Protein AF-A0AAT9HJD8-F1 (afdb_monomer_lite)

Sequence (101 aa):
MNGALPAAYGLVAAVAYHHYDTVYRIRGNAGASPRWLVRAIGGHEGRTLAVAVLAAVLTASQFTVALTVLAVAVALLVLVESIRFWASSGAPAVHDEGEPA

InterPro domains:
  IPR045985 Domain of unknown function DUF5941 [PF19365] (1-101)

Structure (mmCIF, N/CA/C/O backbone):
data_AF-A0AAT9HJD8-F1
#
_entry.id   AF-A0AAT9HJD8-F1
#
loop_
_atom_site.group_PDB
_atom_site.id
_atom_site.type_symbol
_atom_site.label_atom_id
_atom_site.label_alt_id
_atom_site.label_comp_id
_atom_site.label_asym_id
_atom_site.label_entity_id
_atom_site.label_seq_id
_atom_site.pdbx_PDB_ins_code
_atom_site.Cartn_x
_atom_site.Cartn_y
_atom_site.Cartn_z
_atom_site.occupancy
_atom_site.B_iso_or_equiv
_atom_site.auth_seq_id
_atom_site.auth_comp_id
_atom_site.auth_asym_id
_atom_site.auth_atom_id
_atom_site.pdbx_PDB_model_num
ATOM 1 N N . MET A 1 1 ? 2.766 1.976 25.676 1.00 49.12 1 MET A N 1
ATOM 2 C CA . MET A 1 1 ? 3.454 2.540 24.490 1.00 49.12 1 MET A CA 1
ATOM 3 C C . MET A 1 1 ? 2.516 2.462 23.291 1.00 49.12 1 MET A C 1
ATOM 5 O O . MET A 1 1 ? 1.806 1.471 23.174 1.00 49.12 1 MET A O 1
ATOM 9 N N . ASN A 1 2 ? 2.475 3.494 22.441 1.00 68.12 2 ASN A N 1
ATOM 10 C CA . ASN A 1 2 ? 1.574 3.574 21.282 1.00 68.12 2 ASN A CA 1
ATOM 11 C C . ASN A 1 2 ? 2.005 2.593 20.179 1.00 68.12 2 ASN A C 1
ATOM 13 O O . ASN A 1 2 ? 2.863 2.924 19.363 1.00 68.12 2 ASN A O 1
ATOM 17 N N . GLY A 1 3 ? 1.399 1.402 20.139 1.00 78.06 3 GLY A N 1
ATOM 18 C CA . GLY A 1 3 ? 1.702 0.365 19.138 1.00 78.06 3 GLY A CA 1
ATOM 19 C C . GLY A 1 3 ? 1.512 0.809 17.680 1.00 78.06 3 GLY A C 1
ATOM 20 O O . GLY A 1 3 ? 2.135 0.248 16.786 1.00 78.06 3 GLY A O 1
ATOM 21 N N . ALA A 1 4 ? 0.722 1.857 17.435 1.00 89.31 4 ALA A N 1
ATOM 22 C CA . ALA A 1 4 ? 0.505 2.411 16.102 1.00 89.31 4 ALA A CA 1
ATOM 23 C C . ALA A 1 4 ? 1.707 3.197 15.543 1.00 89.31 4 ALA A C 1
ATOM 25 O O . ALA A 1 4 ? 1.822 3.330 14.328 1.00 89.31 4 ALA A O 1
ATOM 26 N N . LEU A 1 5 ? 2.611 3.717 16.388 1.00 94.56 5 LEU A N 1
ATOM 27 C CA . LEU A 1 5 ? 3.709 4.577 15.927 1.00 94.56 5 LEU A CA 1
ATOM 28 C C . LEU A 1 5 ? 4.706 3.831 15.015 1.00 94.56 5 LEU A C 1
ATOM 30 O O . LEU A 1 5 ? 4.988 4.342 13.930 1.00 94.56 5 LEU A O 1
ATOM 34 N N . PRO A 1 6 ? 5.190 2.619 15.362 1.00 95.69 6 PRO A N 1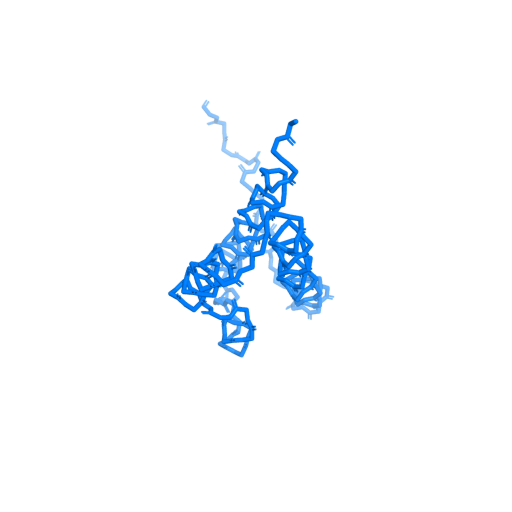
ATOM 35 C CA . PRO A 1 6 ? 5.993 1.817 14.438 1.00 95.69 6 PRO A CA 1
ATOM 36 C C . PRO A 1 6 ? 5.273 1.515 13.119 1.00 95.69 6 PRO A C 1
ATOM 38 O O . PRO A 1 6 ? 5.882 1.615 12.058 1.00 95.69 6 PRO A O 1
ATOM 41 N N . ALA A 1 7 ? 3.974 1.199 13.164 1.00 95.12 7 ALA A N 1
ATOM 42 C CA . ALA A 1 7 ? 3.187 0.924 11.961 1.00 95.12 7 ALA A CA 1
ATOM 43 C C . ALA A 1 7 ? 3.052 2.167 11.061 1.00 95.12 7 ALA A C 1
ATOM 45 O O . ALA A 1 7 ? 3.168 2.063 9.840 1.00 95.12 7 ALA A O 1
ATOM 46 N N . ALA A 1 8 ? 2.884 3.353 11.657 1.00 96.31 8 ALA A N 1
ATOM 47 C CA . ALA A 1 8 ? 2.859 4.624 10.938 1.00 96.31 8 ALA A CA 1
ATOM 48 C C . ALA A 1 8 ? 4.194 4.900 10.234 1.00 96.31 8 ALA A C 1
ATOM 50 O O . ALA A 1 8 ? 4.209 5.189 9.037 1.00 96.31 8 ALA A O 1
ATOM 51 N N . TYR A 1 9 ? 5.319 4.748 10.941 1.00 97.56 9 TYR A N 1
ATOM 52 C CA . TYR A 1 9 ? 6.643 4.888 10.330 1.00 97.56 9 TYR A CA 1
ATOM 53 C C . TYR A 1 9 ? 6.912 3.819 9.268 1.00 97.56 9 TYR A C 1
ATOM 55 O O . TYR A 1 9 ? 7.536 4.126 8.257 1.00 97.56 9 TYR A O 1
ATOM 63 N N . GLY A 1 10 ? 6.391 2.602 9.438 1.00 97.75 10 GLY A N 1
ATOM 64 C CA . GLY A 1 10 ? 6.439 1.559 8.414 1.00 97.75 10 GLY A CA 1
ATOM 65 C C . GLY A 1 10 ? 5.737 1.980 7.120 1.00 97.75 10 GLY A C 1
ATOM 66 O O . GLY A 1 10 ? 6.297 1.824 6.035 1.00 97.75 10 GLY A O 1
ATOM 67 N N . LEU A 1 11 ? 4.549 2.585 7.220 1.00 98.00 11 LEU A N 1
ATOM 68 C CA . LEU A 1 11 ? 3.843 3.125 6.056 1.00 98.00 11 LEU A CA 1
ATOM 69 C C . LEU A 1 11 ? 4.630 4.271 5.400 1.00 98.00 11 LEU A C 1
ATOM 71 O O . LEU A 1 11 ? 4.757 4.299 4.176 1.00 98.00 11 LEU A O 1
ATOM 75 N N . VAL A 1 12 ? 5.186 5.191 6.197 1.00 98.12 12 VAL A N 1
ATOM 76 C CA . VAL A 1 12 ? 6.029 6.290 5.692 1.00 98.12 12 VAL A CA 1
ATOM 77 C C . VAL A 1 12 ? 7.252 5.745 4.958 1.00 98.12 12 VAL A C 1
ATOM 79 O O . VAL A 1 12 ? 7.531 6.192 3.849 1.00 98.12 12 VAL A O 1
ATOM 82 N N . ALA A 1 13 ? 7.938 4.749 5.521 1.00 98.44 13 ALA A N 1
ATOM 83 C CA . ALA A 1 13 ? 9.095 4.116 4.896 1.00 98.44 13 ALA A CA 1
ATOM 84 C C . ALA A 1 13 ? 8.735 3.466 3.550 1.00 98.44 13 ALA A C 1
ATOM 86 O O . ALA A 1 13 ? 9.445 3.667 2.568 1.00 98.44 13 ALA A O 1
ATOM 87 N N . ALA A 1 14 ? 7.603 2.757 3.467 1.00 98.44 14 ALA A N 1
ATOM 88 C CA . ALA A 1 14 ? 7.136 2.156 2.216 1.00 98.44 14 ALA A CA 1
ATOM 89 C C . ALA A 1 14 ? 6.821 3.211 1.137 1.00 98.44 14 ALA A C 1
ATOM 91 O O . ALA A 1 14 ? 7.170 3.042 -0.033 1.00 98.44 14 ALA A O 1
ATOM 92 N N . VAL A 1 15 ? 6.195 4.327 1.526 1.00 98.06 15 VAL A N 1
ATOM 93 C CA . VAL A 1 15 ? 5.906 5.446 0.613 1.00 98.06 15 VAL A CA 1
ATOM 94 C C . VAL A 1 15 ? 7.191 6.150 0.173 1.00 98.06 15 VAL A C 1
ATOM 96 O O . VAL A 1 15 ? 7.336 6.454 -1.011 1.00 98.06 15 VAL A O 1
ATOM 99 N N . ALA A 1 16 ? 8.125 6.380 1.097 1.00 98.19 16 ALA A N 1
ATOM 100 C CA . ALA A 1 16 ? 9.420 6.984 0.804 1.00 98.19 16 ALA A CA 1
ATOM 101 C C . ALA A 1 16 ? 10.233 6.110 -0.157 1.00 98.19 16 ALA A C 1
ATOM 103 O O . ALA A 1 16 ? 10.751 6.624 -1.145 1.00 98.19 16 ALA A O 1
ATOM 104 N N . TYR A 1 17 ? 10.263 4.792 0.067 1.00 98.12 17 TYR A N 1
ATOM 105 C CA . TYR A 1 17 ? 10.891 3.842 -0.848 1.00 98.12 17 TYR A CA 1
ATOM 106 C C . TYR A 1 17 ? 10.298 3.941 -2.256 1.00 98.12 17 TYR A C 1
ATOM 108 O O . TYR A 1 17 ? 11.037 4.103 -3.218 1.00 98.12 17 TYR A O 1
ATOM 116 N N . HIS A 1 18 ? 8.968 3.921 -2.392 1.00 97.62 18 HIS A N 1
ATOM 117 C CA . HIS A 1 18 ? 8.314 4.034 -3.699 1.00 97.62 18 HIS A CA 1
ATOM 118 C C . HIS A 1 18 ? 8.601 5.369 -4.408 1.00 97.62 18 HIS A C 1
ATOM 120 O O . HIS A 1 18 ? 8.766 5.417 -5.632 1.00 97.62 18 HIS A O 1
ATOM 126 N N . HIS A 1 19 ? 8.665 6.461 -3.642 1.00 96.19 19 HIS A N 1
ATOM 127 C CA . HIS A 1 19 ? 9.055 7.764 -4.169 1.00 96.19 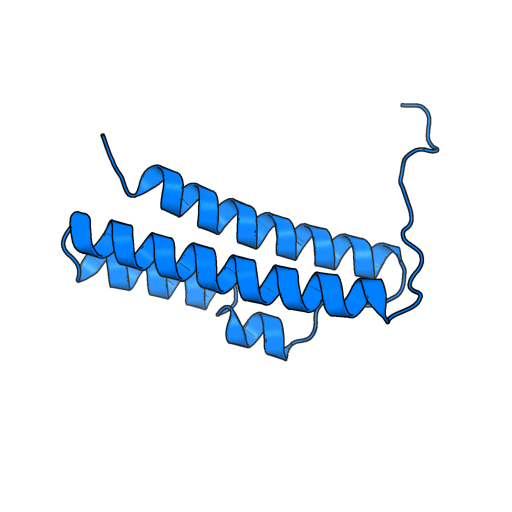19 HIS A CA 1
ATOM 128 C C . HIS A 1 19 ? 10.494 7.730 -4.695 1.00 96.19 19 HIS A C 1
ATOM 130 O O . HIS A 1 19 ? 10.743 8.145 -5.826 1.00 96.19 19 HIS A O 1
ATOM 136 N N . TYR A 1 20 ? 11.413 7.170 -3.910 1.00 95.06 20 TYR A N 1
ATOM 137 C CA . TYR A 1 20 ? 12.823 7.058 -4.268 1.00 95.06 20 TYR A CA 1
ATOM 138 C C . TYR A 1 20 ? 13.034 6.152 -5.485 1.00 95.06 20 TYR A C 1
ATOM 140 O O . TYR A 1 20 ? 13.712 6.538 -6.431 1.00 95.06 20 TYR A O 1
ATOM 148 N N . ASP A 1 21 ? 12.364 5.000 -5.523 1.00 95.31 21 ASP A N 1
ATOM 149 C CA . ASP A 1 21 ? 12.363 4.089 -6.668 1.00 95.31 21 ASP A CA 1
ATOM 150 C C . ASP A 1 21 ? 11.917 4.810 -7.949 1.00 95.31 21 ASP A C 1
ATOM 152 O O . ASP A 1 21 ? 12.595 4.751 -8.973 1.00 95.31 21 ASP A O 1
ATOM 156 N N . THR A 1 22 ? 10.839 5.597 -7.876 1.00 94.81 22 THR A N 1
ATOM 157 C CA . THR A 1 22 ? 10.362 6.392 -9.018 1.00 94.81 22 THR A CA 1
ATOM 158 C C . THR A 1 22 ? 11.399 7.422 -9.476 1.00 94.81 22 THR A C 1
ATOM 160 O O . THR A 1 22 ? 11.623 7.565 -10.679 1.00 94.81 22 THR A O 1
ATOM 163 N N . VAL A 1 23 ? 12.054 8.122 -8.5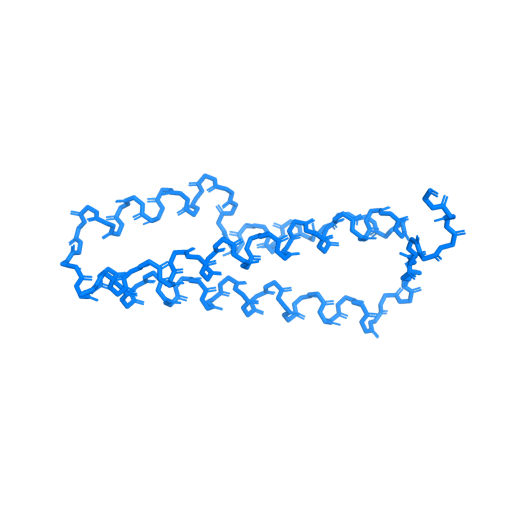42 1.00 93.44 23 VAL A N 1
ATOM 164 C CA . VAL A 1 23 ? 13.132 9.073 -8.859 1.00 93.44 23 VAL A CA 1
ATOM 165 C C . VAL A 1 23 ? 14.282 8.367 -9.581 1.00 93.44 23 VAL A C 1
ATOM 167 O O . VAL A 1 23 ? 14.759 8.875 -10.596 1.00 93.44 23 VAL A O 1
ATOM 170 N N . TYR A 1 24 ? 14.693 7.184 -9.121 1.00 91.25 24 TYR A N 1
ATOM 171 C CA . TYR A 1 24 ? 15.796 6.436 -9.732 1.00 91.25 24 TYR A CA 1
ATOM 172 C C . TYR A 1 24 ? 15.472 5.925 -11.132 1.00 91.25 24 TYR A C 1
ATOM 174 O O . TYR A 1 24 ? 16.316 6.007 -12.023 1.00 91.25 24 TYR A O 1
ATOM 182 N N . ARG A 1 25 ? 14.239 5.474 -11.374 1.00 92.94 25 ARG A N 1
ATOM 183 C CA . ARG A 1 25 ? 13.820 5.084 -12.729 1.00 92.94 25 ARG A CA 1
ATOM 184 C C . ARG A 1 25 ? 13.834 6.262 -13.699 1.00 92.94 25 ARG A C 1
ATOM 186 O O . ARG A 1 25 ? 14.271 6.107 -14.838 1.00 92.94 25 ARG A O 1
ATOM 193 N N . ILE A 1 26 ? 13.409 7.447 -13.251 1.00 92.00 26 ILE A N 1
ATOM 194 C CA . ILE A 1 26 ? 13.445 8.670 -14.067 1.00 92.00 26 ILE A CA 1
ATOM 195 C C . ILE A 1 26 ? 14.892 9.085 -14.352 1.00 92.00 26 ILE A C 1
ATOM 197 O O . ILE A 1 26 ? 15.213 9.377 -15.501 1.00 92.00 26 ILE A O 1
ATOM 201 N N . ARG A 1 27 ? 15.775 9.056 -13.342 1.00 88.25 27 ARG A N 1
ATOM 202 C CA . ARG A 1 27 ? 17.215 9.321 -13.520 1.00 88.25 27 ARG A CA 1
ATOM 203 C C . ARG A 1 27 ? 17.857 8.356 -14.522 1.00 88.25 27 ARG A C 1
ATOM 205 O O . ARG A 1 27 ? 18.644 8.787 -15.354 1.00 88.25 27 ARG A O 1
ATOM 212 N N . GLY A 1 28 ? 17.472 7.080 -14.492 1.00 86.62 28 GLY A N 1
ATOM 213 C CA . GLY A 1 28 ? 17.899 6.061 -15.457 1.00 86.62 28 GLY A CA 1
ATOM 214 C C . GLY A 1 28 ? 17.200 6.125 -16.824 1.00 86.62 28 GLY A C 1
ATOM 215 O O . GLY A 1 28 ? 17.299 5.173 -17.593 1.00 86.62 28 GLY A O 1
ATOM 216 N N . ASN A 1 29 ? 16.461 7.201 -17.124 1.00 88.00 29 ASN A N 1
ATOM 217 C CA . ASN A 1 29 ? 15.690 7.394 -18.358 1.00 88.00 29 ASN A CA 1
ATOM 218 C C . ASN A 1 29 ? 14.684 6.262 -18.671 1.00 88.00 29 ASN A C 1
ATO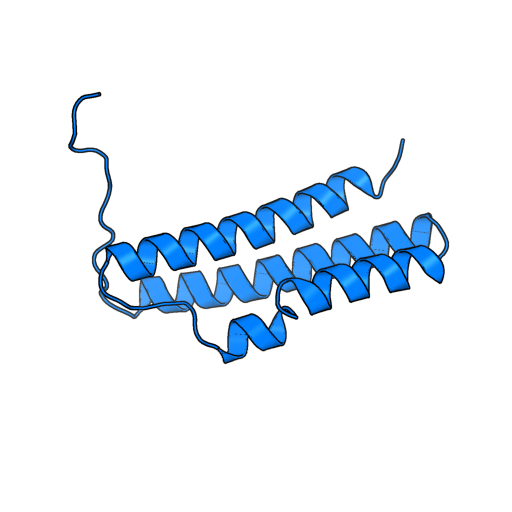M 220 O O . ASN A 1 29 ? 14.324 6.032 -19.825 1.00 88.00 29 ASN A O 1
ATOM 224 N N . ALA A 1 30 ? 14.205 5.555 -17.644 1.00 89.19 30 ALA A N 1
ATOM 225 C CA . ALA A 1 30 ? 13.275 4.435 -17.779 1.00 89.19 30 ALA A CA 1
ATOM 226 C C . ALA A 1 30 ? 11.809 4.812 -17.485 1.00 89.19 30 ALA A C 1
ATOM 228 O O . ALA A 1 30 ? 10.909 3.976 -17.578 1.00 89.19 30 ALA A O 1
ATOM 229 N N . GLY A 1 31 ? 11.560 6.084 -17.162 1.00 89.44 31 GLY A N 1
ATOM 230 C CA . GLY A 1 31 ? 10.232 6.628 -16.890 1.00 89.44 31 GLY A CA 1
ATOM 231 C C . GLY A 1 31 ? 9.768 6.445 -15.443 1.00 89.44 31 GLY A C 1
ATOM 232 O O . GLY A 1 31 ? 10.504 5.985 -14.576 1.00 89.44 31 GLY A O 1
ATOM 233 N N . ALA A 1 32 ? 8.535 6.869 -15.167 1.00 89.44 32 ALA A N 1
ATOM 234 C CA . ALA A 1 32 ? 7.941 6.791 -13.834 1.00 89.44 32 ALA A CA 1
ATOM 235 C C . ALA A 1 32 ? 7.322 5.412 -13.544 1.00 89.44 32 ALA A C 1
ATOM 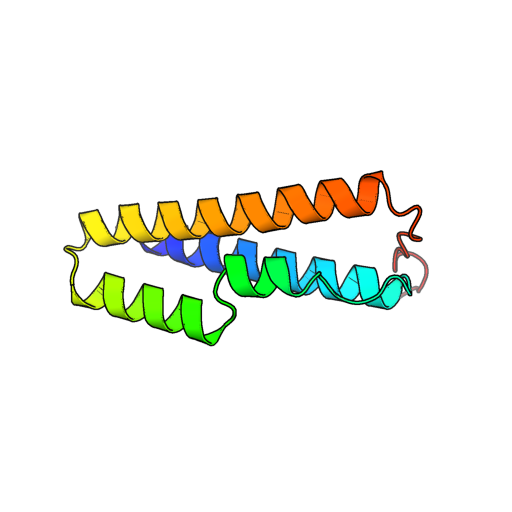237 O O . ALA A 1 32 ? 7.041 4.630 -14.454 1.00 89.44 32 ALA A O 1
ATOM 238 N N . SER A 1 33 ? 7.028 5.159 -12.266 1.00 89.31 33 SER A N 1
ATOM 239 C CA . SER A 1 33 ? 6.289 3.974 -11.824 1.00 89.31 33 SER A CA 1
ATOM 240 C C . SER A 1 33 ? 4.945 3.809 -12.552 1.00 89.31 33 SER A C 1
ATOM 242 O O . SER A 1 33 ? 4.258 4.800 -12.840 1.00 89.31 33 SER A O 1
ATOM 244 N N . PRO A 1 34 ? 4.513 2.566 -12.828 1.00 92.94 34 PRO A N 1
ATOM 245 C CA . PRO A 1 34 ? 3.312 2.324 -13.608 1.00 92.94 34 PRO A CA 1
ATOM 246 C C . PRO A 1 34 ? 2.049 2.798 -12.875 1.00 92.94 34 PRO A C 1
ATOM 248 O O . PRO A 1 34 ? 1.852 2.570 -11.682 1.00 92.94 34 PRO A O 1
ATOM 251 N N . ARG A 1 35 ? 1.128 3.421 -13.620 1.00 94.50 35 ARG A N 1
ATOM 252 C CA . ARG A 1 35 ? -0.104 4.019 -13.064 1.00 94.50 35 ARG A CA 1
ATOM 253 C C . ARG A 1 35 ? -0.990 3.026 -12.306 1.00 94.50 35 ARG A C 1
ATOM 255 O O . ARG A 1 35 ? -1.712 3.437 -11.401 1.00 94.50 35 ARG A O 1
ATOM 262 N N . TRP A 1 36 ? -0.972 1.742 -12.678 1.00 96.19 36 TRP A N 1
ATOM 263 C CA . TRP A 1 36 ? -1.742 0.713 -11.972 1.00 96.19 36 TRP A CA 1
ATOM 264 C C . TRP A 1 36 ? -1.240 0.525 -10.537 1.00 96.19 36 TRP A C 1
ATOM 266 O O . TRP A 1 36 ? -2.065 0.372 -9.642 1.00 96.19 36 TRP A O 1
ATOM 276 N N . LEU A 1 37 ? 0.077 0.619 -10.308 1.00 97.25 37 LEU A N 1
ATOM 277 C CA . LEU A 1 37 ? 0.669 0.479 -8.982 1.00 97.25 37 LEU A CA 1
ATOM 278 C C . LEU A 1 37 ? 0.206 1.629 -8.092 1.00 97.25 37 LEU A C 1
ATOM 280 O O . LEU A 1 37 ? -0.343 1.377 -7.028 1.00 97.25 37 LEU A O 1
ATOM 284 N N . VAL A 1 38 ? 0.315 2.875 -8.576 1.00 96.50 38 VAL A N 1
ATOM 285 C CA . VAL A 1 38 ? -0.127 4.082 -7.850 1.00 96.50 38 VAL A CA 1
ATOM 286 C C . VAL A 1 38 ? -1.591 3.976 -7.419 1.00 96.50 38 VAL A C 1
ATOM 288 O O . VAL A 1 38 ? -1.924 4.317 -6.285 1.00 96.50 38 VAL A O 1
ATOM 291 N N . ARG A 1 39 ? -2.459 3.472 -8.306 1.00 96.50 39 ARG A N 1
ATOM 292 C CA . ARG A 1 39 ? -3.878 3.234 -8.002 1.00 96.50 39 ARG A CA 1
ATOM 293 C C . ARG A 1 39 ? -4.066 2.115 -6.979 1.00 96.50 39 ARG A C 1
ATOM 295 O O . ARG A 1 39 ? -4.837 2.300 -6.046 1.00 96.50 39 ARG A O 1
ATOM 302 N N . ALA A 1 40 ? -3.351 0.998 -7.121 1.00 97.69 40 ALA A N 1
ATOM 303 C CA . ALA A 1 40 ? -3.435 -0.139 -6.203 1.00 97.69 40 ALA A CA 1
ATOM 304 C C . ALA A 1 40 ? -3.012 0.230 -4.773 1.00 97.69 40 ALA A C 1
ATOM 306 O O . ALA A 1 40 ? -3.629 -0.223 -3.816 1.00 97.69 40 ALA A O 1
ATOM 307 N N . ILE A 1 41 ? -2.012 1.105 -4.623 1.00 97.88 41 ILE A N 1
ATOM 308 C CA . ILE A 1 41 ? -1.579 1.620 -3.316 1.00 97.88 41 ILE A CA 1
ATOM 309 C C . ILE A 1 41 ? -2.351 2.874 -2.872 1.00 97.88 41 ILE A C 1
ATOM 311 O O . ILE A 1 41 ? -1.938 3.518 -1.911 1.00 97.88 41 ILE A O 1
ATOM 315 N N . GLY A 1 42 ? -3.419 3.271 -3.574 1.00 97.25 42 GLY A N 1
ATOM 316 C CA . GLY A 1 42 ? -4.326 4.363 -3.194 1.00 97.25 42 GLY A CA 1
ATOM 317 C C . GLY A 1 42 ? -3.832 5.796 -3.439 1.00 97.25 42 GLY A C 1
ATOM 318 O O . GLY A 1 42 ? -4.537 6.740 -3.093 1.00 97.25 42 GLY A O 1
ATOM 319 N N . GLY A 1 43 ? -2.649 6.003 -4.028 1.00 95.62 43 GLY A N 1
ATOM 320 C CA . GLY A 1 43 ? -2.051 7.342 -4.144 1.00 95.62 43 GLY A CA 1
ATOM 321 C C . GLY A 1 43 ? -1.871 8.050 -2.787 1.00 95.62 43 GLY A C 1
ATOM 322 O O . GLY A 1 43 ? -2.022 7.440 -1.731 1.00 95.62 43 GLY A O 1
ATOM 323 N N . HIS A 1 44 ? -1.510 9.337 -2.794 1.00 94.75 44 HIS A N 1
ATOM 324 C CA . HIS A 1 44 ? -1.370 10.094 -1.541 1.00 94.75 44 HIS A CA 1
ATOM 325 C C . HIS A 1 44 ? -2.729 10.262 -0.845 1.00 94.75 44 HIS A C 1
ATOM 327 O O . HIS A 1 44 ? -2.918 9.758 0.260 1.00 94.75 44 HIS A O 1
ATOM 333 N N . GLU A 1 45 ? -3.692 10.873 -1.540 1.00 97.00 45 GLU A N 1
ATOM 334 C CA . GLU A 1 45 ? -5.018 11.184 -0.991 1.00 97.00 45 GLU A CA 1
ATOM 335 C C . GLU A 1 45 ? -5.766 9.945 -0.484 1.00 97.00 45 GLU A C 1
ATOM 337 O O . GLU A 1 45 ? -6.290 9.949 0.626 1.00 97.00 45 GLU A O 1
ATOM 342 N N . GLY A 1 46 ? -5.782 8.850 -1.254 1.00 98.00 46 GLY A N 1
ATOM 343 C CA . GLY A 1 46 ? -6.510 7.642 -0.864 1.00 98.00 46 GLY A CA 1
ATOM 344 C C . GLY A 1 46 ? -5.911 6.952 0.361 1.00 98.00 46 GLY A C 1
ATOM 345 O O . GLY A 1 46 ? -6.664 6.470 1.206 1.00 98.00 46 GLY A O 1
ATOM 346 N N . ARG A 1 47 ? -4.578 6.951 0.522 1.00 97.50 47 ARG A N 1
ATOM 347 C CA . ARG A 1 47 ? -3.941 6.433 1.748 1.00 97.50 47 ARG A CA 1
ATOM 348 C C . ARG A 1 47 ? -4.223 7.319 2.951 1.00 97.50 47 ARG A C 1
ATOM 350 O O . ARG A 1 47 ? -4.547 6.790 4.010 1.00 97.50 47 ARG A O 1
ATOM 357 N N . THR A 1 48 ? -4.124 8.637 2.790 1.00 97.69 48 THR A N 1
ATOM 358 C CA . THR A 1 48 ? -4.419 9.592 3.866 1.00 97.69 48 THR A CA 1
ATOM 359 C C . THR A 1 48 ? -5.867 9.451 4.329 1.00 97.69 48 THR A C 1
ATOM 361 O O . THR A 1 48 ? -6.117 9.312 5.527 1.00 97.69 48 THR A O 1
ATOM 364 N N . LEU A 1 49 ? -6.815 9.381 3.389 1.00 98.44 49 LEU A N 1
ATOM 365 C CA . LEU A 1 49 ? -8.226 9.154 3.690 1.00 98.44 49 LEU A CA 1
ATOM 366 C C . LEU A 1 49 ? -8.452 7.803 4.381 1.00 98.44 49 LEU A C 1
ATOM 368 O O . LEU A 1 49 ? -9.147 7.753 5.392 1.00 98.44 49 LEU A O 1
ATOM 372 N N . ALA A 1 50 ? -7.847 6.720 3.883 1.00 98.25 50 ALA A N 1
ATOM 373 C CA . ALA A 1 50 ? -7.969 5.400 4.499 1.00 98.25 50 ALA A CA 1
ATOM 374 C C . ALA A 1 50 ? -7.465 5.402 5.950 1.00 98.25 50 ALA A C 1
ATOM 376 O O . ALA A 1 50 ? -8.164 4.920 6.837 1.00 98.25 50 ALA A O 1
ATOM 377 N N . VAL A 1 51 ? -6.292 5.988 6.214 1.00 98.06 51 VAL A N 1
ATOM 378 C CA . VAL A 1 51 ? -5.742 6.104 7.575 1.00 98.06 51 VAL A CA 1
ATOM 379 C C . VAL A 1 51 ? -6.668 6.925 8.473 1.00 98.06 51 VAL A C 1
ATOM 381 O O . VAL A 1 51 ? -6.945 6.497 9.592 1.00 98.06 51 VAL A O 1
ATOM 384 N N . ALA A 1 52 ? -7.186 8.058 7.988 1.00 98.50 52 ALA A N 1
ATOM 385 C CA . ALA A 1 52 ? -8.106 8.903 8.749 1.00 98.50 52 ALA A CA 1
ATOM 386 C C . ALA A 1 52 ? -9.415 8.173 9.096 1.00 98.50 52 ALA A C 1
ATOM 388 O O . ALA A 1 52 ? -9.849 8.198 10.247 1.00 98.50 52 ALA A O 1
ATOM 389 N N . VAL A 1 53 ? -10.015 7.472 8.129 1.00 98.75 53 VAL A N 1
ATOM 390 C CA . VAL A 1 53 ? -11.238 6.684 8.345 1.00 98.75 53 VAL A CA 1
ATOM 391 C C . VAL A 1 53 ? -10.981 5.543 9.327 1.00 98.75 53 VAL A C 1
ATOM 393 O O . VAL A 1 53 ? -11.739 5.389 10.279 1.00 98.75 53 VAL A O 1
ATOM 396 N N . LEU A 1 54 ? -9.898 4.776 9.153 1.00 98.31 54 LEU A N 1
ATOM 397 C CA . LEU A 1 54 ? -9.534 3.686 10.065 1.00 98.31 54 LEU A CA 1
ATOM 398 C C . LEU A 1 54 ? -9.308 4.194 11.494 1.00 98.31 54 LEU A C 1
ATOM 400 O O . LEU A 1 54 ? -9.751 3.549 12.439 1.00 98.31 54 LEU A O 1
ATOM 404 N N . ALA A 1 55 ? -8.659 5.349 11.654 1.00 97.38 55 ALA A N 1
ATOM 405 C CA . ALA A 1 55 ? -8.454 5.970 12.960 1.00 97.38 55 ALA A CA 1
ATOM 406 C C . ALA A 1 55 ? -9.772 6.423 13.609 1.00 97.38 55 ALA A C 1
ATOM 408 O O . ALA A 1 55 ? -9.899 6.362 14.828 1.00 97.38 55 ALA A O 1
ATOM 409 N N . ALA A 1 56 ? -10.748 6.863 12.809 1.00 98.31 56 ALA A N 1
ATOM 410 C CA . ALA A 1 56 ? -12.038 7.336 13.303 1.00 98.31 56 ALA A CA 1
ATOM 411 C C . ALA A 1 56 ? -12.980 6.201 13.740 1.00 98.31 56 ALA A C 1
ATOM 413 O O . ALA A 1 56 ? -13.778 6.396 14.655 1.00 98.31 56 ALA A O 1
ATOM 414 N N . VAL A 1 57 ? -12.919 5.035 13.085 1.00 98.56 57 VAL A N 1
ATOM 415 C CA . VAL A 1 57 ? -13.915 3.961 13.276 1.00 98.56 57 VAL A CA 1
ATOM 416 C C . VAL A 1 57 ? -13.417 2.766 14.091 1.00 98.56 57 VAL A C 1
ATOM 418 O O . VAL A 1 57 ? -14.227 1.935 14.495 1.00 98.56 57 VAL A O 1
ATOM 421 N N . LEU A 1 58 ? -12.106 2.642 14.322 1.00 98.12 58 LEU A N 1
ATOM 422 C CA . LEU A 1 58 ? -11.514 1.498 15.018 1.00 98.12 58 LEU A CA 1
ATOM 423 C C . LEU A 1 58 ? -11.051 1.845 16.433 1.00 98.12 58 LEU A C 1
ATOM 425 O O . LEU A 1 58 ? -10.614 2.955 16.728 1.00 98.12 58 LEU A O 1
ATOM 429 N N . THR A 1 59 ? -11.056 0.838 17.306 1.00 97.19 59 THR A N 1
ATOM 430 C CA . THR A 1 59 ? -10.342 0.926 18.590 1.00 97.19 59 THR A CA 1
ATOM 431 C C . THR A 1 59 ? -8.828 1.007 18.370 1.00 97.19 59 THR A C 1
ATOM 433 O O . THR A 1 59 ? -8.313 0.592 17.333 1.00 97.19 59 THR A O 1
ATOM 436 N N . ALA A 1 60 ? -8.073 1.479 19.366 1.00 94.69 60 ALA A N 1
ATOM 437 C CA . ALA A 1 60 ? -6.620 1.646 19.244 1.00 94.69 60 ALA A CA 1
ATOM 438 C C . ALA A 1 60 ? -5.867 0.349 18.864 1.00 94.69 60 ALA A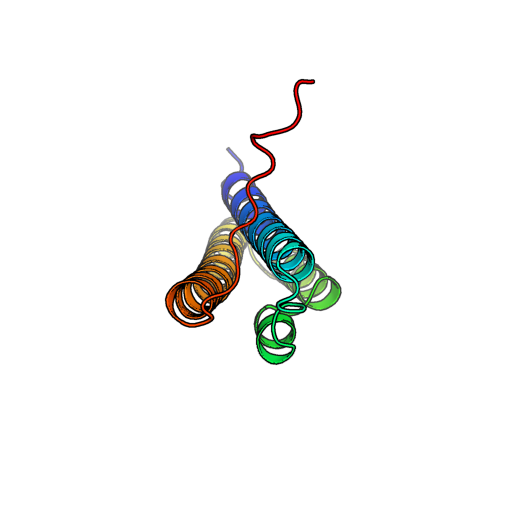 C 1
ATOM 440 O O . ALA A 1 60 ? -4.913 0.385 18.080 1.00 94.69 60 ALA A O 1
ATOM 441 N N . SER A 1 61 ? -6.293 -0.804 19.393 1.00 95.31 61 SER A N 1
ATOM 442 C CA . SER A 1 61 ? -5.693 -2.105 19.065 1.00 95.31 61 SER A CA 1
ATOM 443 C C . SER A 1 61 ? -6.013 -2.527 17.629 1.00 95.31 61 SER A C 1
ATOM 445 O O . SER A 1 61 ? -5.109 -2.904 16.886 1.00 95.31 61 SER A O 1
ATOM 447 N N . GLN A 1 62 ? -7.272 -2.388 17.206 1.00 97.38 62 GLN A N 1
ATOM 448 C CA . GLN A 1 62 ? -7.701 -2.665 15.833 1.00 97.38 62 GLN A CA 1
ATOM 449 C C . GLN A 1 62 ? -7.019 -1.733 14.826 1.00 97.38 62 GLN A C 1
ATOM 451 O O . GLN A 1 62 ? -6.551 -2.197 13.790 1.00 97.38 62 GLN A O 1
ATOM 456 N N . PHE A 1 63 ? -6.906 -0.441 15.143 1.00 97.25 63 PHE A N 1
ATOM 457 C CA . PHE A 1 63 ? -6.215 0.538 14.310 1.00 97.25 63 PHE A CA 1
ATOM 458 C C . PHE A 1 63 ? -4.737 0.184 14.131 1.00 97.25 63 PHE A C 1
ATOM 460 O O . PHE A 1 63 ? -4.227 0.237 13.017 1.00 97.25 63 PHE A O 1
ATOM 467 N N . THR A 1 64 ? -4.059 -0.249 15.198 1.00 97.38 64 THR A N 1
ATOM 468 C CA . THR A 1 64 ? -2.657 -0.691 15.121 1.00 97.38 64 THR A CA 1
ATOM 469 C C . THR A 1 64 ? -2.493 -1.860 14.143 1.00 97.38 64 THR A C 1
ATOM 471 O O . THR A 1 64 ? -1.600 -1.835 13.293 1.00 97.38 64 THR A O 1
ATOM 474 N N . VAL A 1 65 ? -3.378 -2.862 14.216 1.00 97.75 65 VAL A N 1
ATOM 475 C CA . VAL A 1 65 ? -3.370 -4.009 13.292 1.00 97.75 65 VAL A CA 1
ATOM 476 C C . VAL A 1 65 ? -3.676 -3.561 11.862 1.00 97.75 65 VAL A C 1
ATOM 478 O O . VAL A 1 65 ? -2.926 -3.893 10.947 1.00 97.75 65 VAL A O 1
ATOM 481 N N . ALA A 1 66 ? -4.727 -2.763 11.662 1.00 98.12 66 ALA A N 1
ATOM 482 C CA . ALA A 1 66 ? -5.124 -2.277 10.343 1.00 98.12 66 ALA A CA 1
ATOM 483 C C . ALA A 1 66 ? -4.023 -1.436 9.678 1.00 98.12 66 ALA A C 1
ATOM 485 O O . ALA A 1 66 ? -3.718 -1.631 8.502 1.00 98.12 66 ALA A O 1
ATOM 486 N N . LEU A 1 67 ? -3.378 -0.547 10.438 1.00 98.00 67 LEU A N 1
ATOM 487 C CA . LEU A 1 67 ? -2.276 0.279 9.953 1.00 98.00 67 LEU A CA 1
ATOM 488 C C . LEU A 1 67 ? -1.051 -0.569 9.594 1.00 98.00 67 LEU A C 1
ATOM 490 O O . LEU A 1 67 ? -0.404 -0.309 8.584 1.00 98.00 67 LEU A O 1
ATOM 494 N N . THR A 1 68 ? -0.768 -1.612 10.379 1.00 97.94 68 THR A N 1
ATOM 495 C CA . THR A 1 68 ? 0.306 -2.569 10.077 1.00 97.94 68 THR A CA 1
ATOM 496 C C . THR A 1 68 ? 0.024 -3.306 8.772 1.00 97.94 68 THR A C 1
ATOM 498 O O . THR A 1 68 ? 0.890 -3.365 7.903 1.00 97.94 68 THR A O 1
ATOM 501 N N . VAL A 1 69 ? -1.196 -3.821 8.597 1.00 98.56 69 VAL A N 1
ATOM 502 C CA . VAL A 1 69 ? -1.610 -4.506 7.364 1.00 98.56 69 VAL A CA 1
ATOM 503 C C . VAL A 1 69 ? -1.504 -3.570 6.162 1.00 98.56 69 VAL A C 1
ATOM 505 O O . VAL A 1 69 ? -0.953 -3.966 5.138 1.00 98.56 69 VAL A O 1
ATOM 508 N N . LEU A 1 70 ? -1.963 -2.321 6.290 1.00 98.50 70 LEU A N 1
ATOM 509 C CA . LEU A 1 70 ? -1.850 -1.321 5.229 1.00 98.50 70 LEU A CA 1
ATOM 510 C C . LEU A 1 70 ? -0.384 -1.039 4.870 1.00 98.50 70 LEU A C 1
ATOM 512 O O . LEU A 1 70 ? -0.034 -1.054 3.691 1.00 98.50 70 LEU A O 1
ATOM 516 N N . ALA A 1 71 ? 0.478 -0.821 5.867 1.00 98.50 71 ALA A N 1
ATOM 517 C CA . ALA A 1 71 ? 1.907 -0.588 5.661 1.00 98.50 71 ALA A CA 1
ATOM 518 C C . ALA A 1 71 ? 2.578 -1.763 4.936 1.00 98.50 71 ALA A C 1
ATOM 520 O O . ALA A 1 71 ? 3.277 -1.555 3.945 1.00 98.50 71 ALA A O 1
ATOM 521 N N . VAL A 1 72 ? 2.320 -2.995 5.388 1.00 98.62 72 VAL A N 1
ATOM 522 C CA . VAL A 1 72 ? 2.868 -4.218 4.785 1.00 98.62 72 VAL A CA 1
ATOM 523 C C . VAL A 1 72 ? 2.341 -4.419 3.365 1.00 98.62 72 VAL A C 1
ATOM 525 O O . VAL A 1 72 ? 3.125 -4.714 2.469 1.00 98.62 72 VAL A O 1
ATOM 528 N N . ALA A 1 73 ? 1.045 -4.216 3.122 1.00 98.62 73 ALA A N 1
ATOM 529 C CA . ALA A 1 73 ? 0.461 -4.353 1.789 1.00 98.62 73 ALA A CA 1
ATOM 530 C C . ALA A 1 73 ? 1.075 -3.357 0.793 1.00 98.62 73 ALA A C 1
ATOM 532 O O . ALA A 1 73 ? 1.446 -3.746 -0.317 1.00 98.62 73 ALA A O 1
ATOM 533 N N . VAL A 1 74 ? 1.240 -2.092 1.201 1.00 98.62 74 VAL A N 1
ATOM 534 C CA . VAL A 1 74 ? 1.921 -1.079 0.383 1.00 98.62 74 VAL A CA 1
ATOM 535 C C . VAL A 1 74 ? 3.370 -1.490 0.137 1.00 98.62 74 VAL A C 1
ATOM 537 O O . VAL A 1 74 ? 3.779 -1.520 -1.019 1.00 98.62 74 VAL A O 1
ATOM 540 N N . ALA A 1 75 ? 4.116 -1.859 1.185 1.00 98.69 75 ALA A N 1
ATOM 541 C CA . ALA A 1 75 ? 5.516 -2.271 1.081 1.00 98.69 75 ALA A CA 1
ATOM 542 C C . ALA A 1 75 ? 5.709 -3.455 0.121 1.00 98.69 75 ALA A C 1
ATOM 544 O O . ALA A 1 75 ? 6.576 -3.405 -0.747 1.00 98.69 75 ALA A O 1
ATOM 545 N N . LEU A 1 76 ? 4.877 -4.494 0.229 1.00 98.75 76 LEU A N 1
ATOM 546 C CA . LEU A 1 76 ? 4.960 -5.669 -0.636 1.00 98.75 76 LEU A CA 1
ATOM 547 C C . LEU A 1 76 ? 4.664 -5.324 -2.095 1.00 98.75 76 LEU A C 1
ATOM 549 O O . LEU A 1 76 ? 5.417 -5.737 -2.971 1.00 98.75 76 LEU A O 1
ATOM 553 N N . LEU A 1 77 ? 3.613 -4.546 -2.373 1.00 98.50 77 LEU A N 1
ATOM 554 C CA . LEU A 1 77 ? 3.277 -4.161 -3.747 1.00 98.50 77 LEU A CA 1
ATOM 555 C C . LEU A 1 77 ? 4.397 -3.352 -4.405 1.00 98.50 77 LEU A C 1
ATOM 557 O O . LEU A 1 77 ? 4.775 -3.645 -5.540 1.00 98.50 77 LEU A O 1
ATOM 561 N N . VAL A 1 78 ? 4.937 -2.355 -3.696 1.00 98.25 78 VAL A N 1
ATOM 562 C CA . VAL A 1 78 ? 5.993 -1.495 -4.252 1.00 98.25 78 VAL A CA 1
ATOM 563 C C . VAL A 1 78 ? 7.313 -2.247 -4.390 1.00 98.25 78 VAL A C 1
ATOM 565 O O . VAL A 1 78 ? 7.992 -2.083 -5.397 1.00 98.25 78 VAL A O 1
ATOM 568 N N . LEU A 1 79 ? 7.656 -3.116 -3.435 1.00 98.25 79 LEU A N 1
ATOM 569 C CA . LEU A 1 79 ? 8.897 -3.884 -3.478 1.00 98.25 79 LEU A CA 1
ATOM 570 C C . LEU A 1 79 ? 8.855 -4.960 -4.565 1.00 98.25 79 LEU A C 1
ATOM 572 O O . LEU A 1 79 ? 9.810 -5.096 -5.320 1.00 98.25 79 LEU A O 1
ATOM 576 N N . VAL A 1 80 ? 7.749 -5.700 -4.688 1.00 98.38 80 VAL A N 1
ATOM 577 C CA . VAL A 1 80 ? 7.595 -6.723 -5.735 1.00 98.38 80 VAL A CA 1
ATOM 578 C C . VAL A 1 80 ? 7.652 -6.091 -7.123 1.00 98.38 80 VAL A C 1
ATOM 580 O O . VAL A 1 80 ? 8.320 -6.625 -8.009 1.00 98.38 80 VAL A O 1
ATOM 583 N N . GLU A 1 81 ? 6.980 -4.956 -7.330 1.00 97.56 81 GLU A N 1
ATOM 584 C CA . GLU A 1 81 ? 7.025 -4.267 -8.620 1.00 97.56 81 GLU A CA 1
ATOM 585 C C . GLU A 1 81 ? 8.410 -3.671 -8.902 1.00 97.56 81 GLU A C 1
ATOM 587 O O . GLU A 1 81 ? 8.902 -3.839 -10.017 1.00 97.56 81 GLU A O 1
ATOM 592 N N . SER A 1 82 ? 9.076 -3.088 -7.897 1.00 96.44 82 SER A N 1
ATOM 593 C CA . SER A 1 82 ? 10.455 -2.593 -8.016 1.00 96.44 82 SER A CA 1
ATOM 594 C C . SER A 1 82 ? 11.439 -3.700 -8.374 1.00 96.44 82 SER A C 1
ATOM 596 O O . SER A 1 82 ? 12.134 -3.597 -9.386 1.00 96.44 82 SER A O 1
ATOM 598 N N . ILE A 1 83 ? 11.431 -4.813 -7.636 1.00 96.62 83 ILE A N 1
ATOM 599 C CA . ILE A 1 83 ? 12.284 -5.972 -7.926 1.00 96.62 83 ILE A CA 1
ATOM 600 C C . ILE A 1 83 ? 12.023 -6.484 -9.342 1.00 96.62 83 ILE A C 1
ATOM 602 O O . ILE A 1 83 ? 12.966 -6.673 -10.108 1.00 96.62 83 ILE A O 1
ATOM 606 N N . ARG A 1 84 ? 10.751 -6.681 -9.718 1.00 96.38 84 ARG A N 1
ATOM 607 C CA . ARG A 1 84 ? 10.391 -7.139 -11.066 1.00 96.38 84 ARG A CA 1
ATOM 608 C C . ARG A 1 84 ? 10.938 -6.194 -12.131 1.00 96.38 84 ARG A C 1
ATOM 610 O O . ARG A 1 84 ? 11.485 -6.665 -13.126 1.00 96.38 84 ARG A O 1
ATOM 617 N N . PHE A 1 85 ? 10.753 -4.890 -11.954 1.00 95.19 85 PHE A N 1
ATOM 618 C CA . PHE A 1 85 ? 11.212 -3.895 -12.909 1.00 95.19 85 PHE A CA 1
ATOM 619 C C . PHE A 1 85 ? 12.734 -3.926 -13.047 1.00 95.19 85 PHE A C 1
ATOM 621 O O . PHE A 1 85 ? 13.221 -4.160 -14.147 1.00 95.19 85 PHE A O 1
ATOM 628 N N . TRP A 1 86 ? 13.483 -3.753 -11.957 1.00 93.75 86 TRP A N 1
ATOM 629 C CA . TRP A 1 86 ? 14.945 -3.658 -12.022 1.00 93.75 86 TRP A CA 1
ATOM 630 C C . TRP A 1 86 ? 15.599 -4.960 -12.486 1.00 93.75 86 TRP A C 1
ATOM 632 O O . TRP A 1 86 ? 16.579 -4.918 -13.223 1.00 93.75 86 TRP A O 1
ATOM 642 N N . ALA A 1 87 ? 15.023 -6.114 -12.144 1.00 94.69 87 ALA A N 1
ATOM 643 C CA . ALA A 1 87 ? 15.523 -7.404 -12.611 1.00 94.69 87 ALA A CA 1
ATOM 644 C C . ALA A 1 87 ? 15.294 -7.653 -14.115 1.00 94.69 87 ALA A C 1
ATOM 646 O O . ALA A 1 87 ? 15.950 -8.521 -14.684 1.00 94.69 87 ALA A O 1
ATOM 647 N N . SER A 1 88 ? 14.360 -6.942 -14.764 1.00 92.88 88 SER A N 1
ATOM 648 C CA . SER A 1 88 ? 13.956 -7.230 -16.153 1.00 92.88 88 SER A CA 1
ATOM 649 C C . SER A 1 88 ? 14.122 -6.076 -17.141 1.00 92.88 88 SER A C 1
ATOM 651 O O . SER A 1 88 ? 14.102 -6.315 -18.345 1.00 92.88 88 SER A O 1
ATOM 653 N N . SER A 1 89 ? 14.279 -4.835 -16.676 1.00 88.12 89 SER A N 1
ATOM 654 C CA . SER A 1 89 ? 14.252 -3.650 -17.540 1.00 88.12 89 SER A CA 1
ATOM 655 C C . SER A 1 89 ? 15.561 -3.390 -18.283 1.00 88.12 89 SER A C 1
ATOM 657 O O . SER A 1 89 ? 15.548 -2.684 -19.288 1.00 88.12 89 SER A O 1
ATOM 659 N N . GLY A 1 90 ? 16.691 -3.903 -17.781 1.00 84.75 90 GLY A N 1
ATOM 660 C CA . GLY A 1 90 ? 18.022 -3.514 -18.260 1.00 84.75 90 GLY A CA 1
ATOM 661 C C . GLY A 1 90 ? 18.327 -2.023 -18.057 1.00 84.75 90 GLY A C 1
ATOM 662 O O . GLY A 1 90 ? 19.258 -1.504 -18.670 1.00 84.75 90 GLY A O 1
ATOM 663 N N . ALA A 1 91 ? 17.532 -1.323 -17.236 1.00 85.12 91 ALA A N 1
ATOM 664 C CA . ALA A 1 91 ? 17.700 0.099 -16.982 1.00 85.12 91 ALA A CA 1
ATOM 665 C C . ALA A 1 91 ? 19.028 0.361 -16.250 1.00 85.12 91 ALA A C 1
ATOM 667 O O . ALA A 1 91 ? 19.378 -0.390 -15.333 1.00 85.12 91 ALA A O 1
ATOM 668 N N . PRO A 1 92 ? 19.762 1.427 -16.610 1.00 77.75 92 PRO A N 1
ATOM 669 C CA . PRO A 1 92 ? 21.006 1.764 -15.942 1.00 77.75 92 PRO A CA 1
ATOM 670 C C . PRO A 1 92 ? 20.715 2.184 -14.498 1.00 77.75 92 PRO A C 1
ATOM 672 O O . PRO A 1 92 ? 20.022 3.174 -14.248 1.00 77.75 92 PRO A O 1
ATOM 675 N N . ALA A 1 93 ? 21.266 1.442 -13.539 1.00 71.00 93 ALA A N 1
ATOM 676 C CA . ALA A 1 93 ? 21.331 1.871 -12.151 1.00 71.00 93 ALA A CA 1
ATOM 677 C C . ALA A 1 93 ? 22.424 2.945 -12.040 1.00 71.00 93 ALA A C 1
ATOM 679 O O . ALA A 1 93 ? 23.582 2.652 -11.761 1.00 71.00 93 ALA A O 1
ATOM 680 N N . VAL A 1 94 ? 22.077 4.194 -12.364 1.00 69.44 94 VAL A N 1
ATOM 681 C CA . VAL A 1 94 ? 22.995 5.327 -12.204 1.00 69.44 94 VAL A CA 1
ATOM 682 C C . VAL A 1 94 ? 23.235 5.530 -10.708 1.00 69.44 94 VAL A C 1
ATOM 684 O O . VAL A 1 94 ? 22.324 5.911 -9.970 1.00 69.44 94 VAL A O 1
ATOM 687 N N . HIS A 1 95 ? 24.455 5.243 -10.264 1.00 64.62 95 HIS A N 1
ATOM 688 C CA . HIS A 1 95 ? 24.919 5.488 -8.905 1.00 64.62 95 HIS A CA 1
ATOM 689 C C . HIS A 1 95 ? 25.608 6.858 -8.852 1.00 64.62 95 HIS A C 1
ATOM 691 O O . HIS A 1 95 ? 26.476 7.142 -9.671 1.00 64.62 95 HIS A O 1
ATOM 697 N N . ASP A 1 96 ? 25.227 7.698 -7.888 1.00 60.25 96 ASP A N 1
ATOM 698 C CA . ASP A 1 96 ? 25.765 9.059 -7.680 1.00 60.25 96 ASP A CA 1
ATOM 699 C C . ASP A 1 96 ? 27.160 9.052 -7.010 1.00 60.25 96 ASP A C 1
ATOM 701 O O . ASP A 1 96 ? 27.621 10.057 -6.485 1.00 60.25 96 ASP A O 1
ATOM 705 N N . GLU A 1 97 ? 27.846 7.908 -6.977 1.00 59.16 97 GLU A N 1
ATOM 706 C CA . GLU A 1 97 ? 29.078 7.711 -6.194 1.00 59.16 97 GLU A CA 1
ATOM 707 C C . GLU A 1 97 ? 30.327 8.386 -6.807 1.00 59.16 97 GLU A C 1
ATOM 709 O O . GLU A 1 97 ? 31.429 8.224 -6.289 1.00 59.16 97 GLU A O 1
ATOM 714 N N . GLY A 1 98 ? 30.180 9.121 -7.918 1.00 55.44 98 GLY A N 1
ATOM 715 C CA . GLY A 1 98 ? 31.291 9.674 -8.703 1.00 55.44 98 GLY A CA 1
ATOM 716 C C . GLY A 1 98 ? 31.617 11.158 -8.494 1.00 55.44 98 GLY A C 1
ATOM 717 O O . GLY A 1 98 ? 32.698 11.579 -8.900 1.00 55.44 98 GLY A O 1
ATOM 718 N N . GLU A 1 99 ? 30.736 11.953 -7.882 1.00 50.81 99 GLU A N 1
ATOM 719 C CA . GLU A 1 99 ? 31.008 13.375 -7.621 1.00 50.81 99 GLU A CA 1
ATOM 720 C C . GLU A 1 99 ? 31.649 13.532 -6.228 1.00 50.81 99 GLU A C 1
ATOM 722 O O . GLU A 1 99 ? 31.012 13.192 -5.226 1.00 50.81 99 GLU A O 1
ATOM 727 N N . PRO A 1 100 ? 32.901 14.019 -6.115 1.00 52.62 100 PRO A N 1
ATOM 728 C CA . PRO A 1 100 ? 33.441 14.410 -4.821 1.00 52.62 100 PRO A CA 1
ATOM 729 C C . PRO A 1 100 ? 32.616 15.581 -4.270 1.00 52.62 100 PRO A C 1
ATOM 731 O O . PRO A 1 100 ? 32.401 16.572 -4.966 1.00 52.62 100 PRO A O 1
ATOM 734 N N . ALA A 1 101 ? 32.147 15.430 -3.030 1.00 63.31 101 ALA A N 1
ATOM 735 C CA . ALA A 1 101 ? 31.445 16.474 -2.283 1.00 63.31 101 ALA A CA 1
ATOM 736 C C . ALA A 1 101 ? 32.329 17.700 -2.002 1.00 63.31 101 ALA A C 1
ATOM 738 O O . ALA A 1 101 ? 33.554 17.517 -1.803 1.00 63.31 101 ALA A O 1
#

Organism: NCBI:txid3074435

Foldseek 3Di:
DQLQPVLVVLLVVLVVVLVVLQVQCVVLVNHGDDPVLCVVLLHPVGVVVVLVVLVVPDDSVSSSVVSNVSSVSSNCSSVVSSCVCVVPVPGDRDDPVPDDD

pLDDT: mean 91.55, std 11.89, range [49.12, 98.75]

Radius of gyration: 16.15 Å; chains: 1; bounding box: 47×24×43 Å

Secondary structure (DSSP, 8-state):
--THHHHHHHHHHHHHHHHHHHHHHHHTTS-SPPHHHHHHTTHHHHHHHHHHHHHHHS-HHHHHHHHHHHHHHHHHHHHHHHHHHHHHS-------TTS--